Protein AF-A0A420SZE1-F1 (afdb_monomer)

Foldseek 3Di:
DDDDDDDDDDDDDDDDDDDDDDDDDDDDDDDDDDDDDDDDDDDDDDDDDDDDDDDDDDDDPPPPDDDPDPDDLQRLLQVLCVVVVQHRWDKDKDADPVDPQKIWIETDTPRCPPPDPCQLTDTRHRDRVVNRSSSSVSSSVVSVVVVVVVVVVVVVVVVVVD

Structure (mmCIF, N/CA/C/O backbone):
data_AF-A0A420SZE1-F1
#
_entry.id   AF-A0A420SZE1-F1
#
loop_
_atom_site.group_PDB
_atom_site.id
_atom_site.type_symbol
_atom_site.label_atom_id
_atom_site.label_alt_id
_atom_site.label_comp_id
_atom_site.label_asym_id
_atom_site.label_entity_id
_atom_site.label_seq_id
_atom_site.pdbx_PDB_ins_code
_atom_site.Cartn_x
_atom_site.Cartn_y
_atom_site.Cartn_z
_atom_site.occupancy
_atom_site.B_iso_or_equiv
_atom_site.auth_seq_id
_atom_site.auth_comp_id
_atom_site.auth_asym_id
_atom_site.auth_atom_id
_atom_site.pdbx_PDB_model_num
ATOM 1 N N . MET A 1 1 ? -46.086 -45.327 -2.670 1.00 38.56 1 MET A N 1
ATOM 2 C CA . MET A 1 1 ? -45.947 -45.117 -1.213 1.00 38.56 1 MET A CA 1
ATOM 3 C C . MET A 1 1 ? -45.522 -43.670 -0.987 1.00 38.56 1 MET A C 1
ATOM 5 O O . MET A 1 1 ? -44.487 -43.304 -1.516 1.00 38.56 1 MET A O 1
ATOM 9 N N . HIS A 1 2 ? -46.350 -42.906 -0.255 1.00 47.84 2 HIS A N 1
ATOM 10 C CA . HIS A 1 2 ? -46.148 -41.548 0.313 1.00 47.84 2 HIS A CA 1
ATOM 11 C C . HIS A 1 2 ? -46.058 -40.358 -0.681 1.00 47.84 2 HIS A C 1
ATOM 13 O O . HIS A 1 2 ? -45.149 -40.297 -1.493 1.00 47.84 2 HIS A O 1
ATOM 19 N N . ALA A 1 3 ? -47.108 -39.528 -0.842 1.00 47.25 3 ALA A N 1
ATOM 20 C CA . ALA A 1 3 ? -47.633 -38.418 0.002 1.00 47.25 3 ALA A CA 1
ATOM 21 C C . ALA A 1 3 ? -46.919 -37.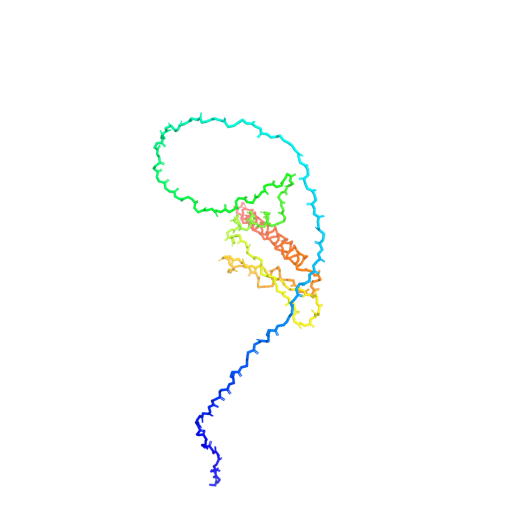073 -0.311 1.00 47.25 3 ALA A C 1
ATOM 23 O O . ALA A 1 3 ? -45.740 -36.946 -0.030 1.00 47.25 3 ALA A O 1
ATOM 24 N N . LEU A 1 4 ? -47.477 -36.152 -1.116 1.00 49.56 4 LEU A N 1
ATOM 25 C CA . LEU A 1 4 ? -48.477 -35.091 -0.841 1.00 49.56 4 LEU A CA 1
ATOM 26 C C . LEU A 1 4 ? -48.129 -34.094 0.292 1.00 49.56 4 LEU A C 1
ATOM 28 O O . LEU A 1 4 ? -47.994 -34.508 1.440 1.00 49.56 4 LEU A O 1
ATOM 32 N N . ARG A 1 5 ? -48.265 -32.792 -0.057 1.00 54.34 5 ARG A N 1
ATOM 33 C CA . ARG A 1 5 ? -48.325 -31.546 0.763 1.00 54.34 5 ARG A CA 1
ATOM 34 C C . ARG A 1 5 ? -46.932 -30.906 0.971 1.00 54.34 5 ARG A C 1
ATOM 36 O O . ARG A 1 5 ? -46.001 -31.606 1.319 1.00 54.34 5 ARG A O 1
ATOM 43 N N . TYR A 1 6 ? -46.689 -29.617 0.707 1.00 49.88 6 TYR A N 1
ATOM 44 C CA . TYR A 1 6 ? -47.414 -28.458 1.233 1.00 49.88 6 TYR A CA 1
ATOM 45 C C . TYR A 1 6 ? -47.292 -27.171 0.377 1.00 49.88 6 TYR A C 1
ATOM 47 O O . TYR A 1 6 ? -46.219 -26.803 -0.081 1.00 49.88 6 TYR A O 1
ATOM 55 N N . LEU A 1 7 ? -48.445 -26.497 0.288 1.00 57.78 7 LEU A N 1
ATOM 56 C CA . LEU A 1 7 ? -48.739 -25.055 0.324 1.00 57.78 7 LEU A CA 1
ATOM 57 C C . LEU A 1 7 ? -48.267 -24.065 -0.766 1.00 57.78 7 LEU A C 1
ATOM 59 O O . LEU A 1 7 ? -47.216 -23.441 -0.708 1.00 57.78 7 LEU A O 1
ATOM 63 N N . ARG A 1 8 ? -49.243 -23.785 -1.632 1.00 48.97 8 ARG A N 1
ATOM 64 C CA . ARG A 1 8 ? -49.651 -22.469 -2.143 1.00 48.97 8 ARG A CA 1
ATOM 65 C C . ARG A 1 8 ? -49.991 -21.483 -1.005 1.00 48.97 8 ARG A C 1
ATOM 67 O O . ARG A 1 8 ? -50.801 -21.834 -0.154 1.00 48.97 8 ARG A O 1
ATOM 74 N N . MET A 1 9 ? -49.460 -20.262 -1.075 1.00 43.81 9 MET A N 1
ATOM 75 C CA . MET A 1 9 ? -50.017 -18.986 -0.570 1.00 43.81 9 MET A CA 1
ATOM 76 C C . MET A 1 9 ? -49.514 -17.920 -1.569 1.00 43.81 9 MET A C 1
ATOM 78 O O . MET A 1 9 ? -48.308 -17.753 -1.704 1.00 43.81 9 MET A O 1
ATOM 82 N N . GLU A 1 10 ? -50.295 -17.502 -2.570 1.00 41.53 10 GLU A N 1
ATOM 83 C CA . GLU A 1 10 ? -51.093 -16.254 -2.572 1.00 41.53 10 GLU A CA 1
ATOM 84 C C . GLU A 1 10 ? -50.429 -15.049 -1.875 1.00 41.53 10 GLU A C 1
ATOM 86 O O . GLU A 1 10 ? -50.417 -14.963 -0.655 1.00 41.53 10 GLU A O 1
ATOM 91 N N . GLU A 1 11 ? -49.768 -14.213 -2.688 1.00 40.38 11 GLU A N 1
ATOM 92 C CA . GLU A 1 11 ? -50.017 -12.784 -3.007 1.00 40.38 11 GLU A CA 1
ATOM 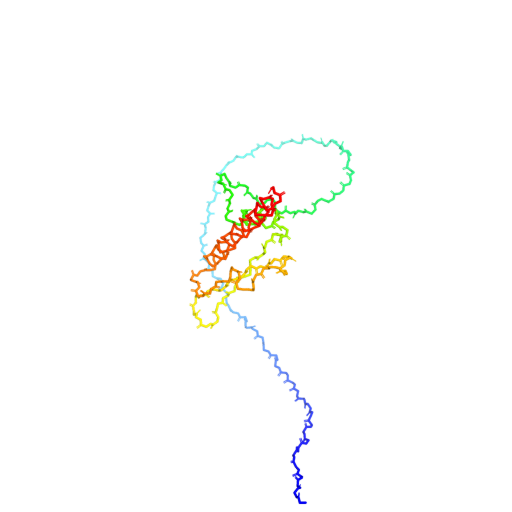93 C C . GLU A 1 11 ? -50.821 -11.855 -2.028 1.00 40.38 11 GLU A C 1
ATOM 95 O O . GLU A 1 11 ? -51.392 -12.309 -1.045 1.00 40.38 11 GLU A O 1
ATOM 100 N N . PRO A 1 12 ? -50.901 -10.526 -2.284 1.00 52.94 12 PRO A N 1
ATOM 101 C CA . PRO A 1 12 ? -50.155 -9.409 -1.670 1.00 52.94 12 PRO A CA 1
ATOM 102 C C . PRO A 1 12 ? -51.019 -8.524 -0.713 1.00 52.94 12 PRO A C 1
ATOM 104 O O . PRO A 1 12 ? -52.045 -8.983 -0.226 1.00 52.94 12 PRO A O 1
ATOM 107 N N . VAL A 1 13 ? -50.670 -7.218 -0.551 1.00 47.16 13 VAL A N 1
ATOM 108 C CA . VAL A 1 13 ? -51.530 -6.059 -0.106 1.00 47.16 13 VAL A CA 1
ATOM 109 C C . VAL A 1 13 ? -51.398 -5.689 1.413 1.00 47.16 13 VAL A C 1
ATOM 111 O O . VAL A 1 13 ? -51.137 -6.574 2.217 1.00 47.16 13 VAL A O 1
ATOM 114 N N . PRO A 1 14 ? -51.666 -4.446 1.914 1.00 51.34 14 PRO A N 1
ATOM 115 C CA . PRO A 1 14 ? -51.299 -3.071 1.494 1.00 51.34 14 PRO A CA 1
ATOM 116 C C . PRO A 1 14 ? -50.995 -2.074 2.673 1.00 51.34 14 PRO A C 1
ATOM 118 O O . PRO A 1 14 ? -51.025 -2.423 3.845 1.00 51.34 14 PRO A O 1
ATOM 121 N N . ARG A 1 15 ? -50.921 -0.771 2.327 1.00 41.06 15 ARG A N 1
ATOM 122 C CA . ARG A 1 15 ? -51.318 0.434 3.112 1.00 41.06 15 ARG A CA 1
ATOM 123 C C . ARG A 1 15 ? -50.428 0.890 4.282 1.00 41.06 15 ARG A C 1
ATOM 125 O O . ARG A 1 15 ? -50.596 0.490 5.421 1.00 41.06 15 ARG A O 1
ATOM 132 N N . GLY A 1 16 ? -49.700 1.973 4.000 1.00 44.62 16 GLY A N 1
ATOM 133 C CA . GLY A 1 16 ? -50.011 3.285 4.577 1.00 44.62 16 GLY A CA 1
ATOM 134 C C . GLY A 1 16 ? -49.576 3.545 6.019 1.00 44.62 16 GLY A C 1
ATOM 135 O O . GLY A 1 16 ? -50.219 3.116 6.967 1.00 44.62 16 GLY A O 1
ATOM 136 N N . SER A 1 17 ? -48.592 4.428 6.182 1.00 48.91 17 SER A N 1
ATOM 137 C CA . SER A 1 17 ? -48.515 5.306 7.352 1.00 48.91 17 SER A CA 1
ATOM 138 C C . SER A 1 17 ? -47.837 6.619 6.975 1.00 48.91 17 SER A C 1
ATOM 140 O O . SER A 1 17 ? -46.620 6.715 6.864 1.00 48.91 17 SER A O 1
ATOM 142 N N . LYS A 1 18 ? -48.667 7.652 6.788 1.00 51.69 18 LYS A N 1
ATOM 143 C CA . LYS A 1 18 ? -48.272 9.039 7.032 1.00 51.69 18 LYS A CA 1
ATOM 144 C C . LYS A 1 18 ? -47.839 9.131 8.496 1.00 51.69 18 LYS A C 1
ATOM 146 O O . LYS A 1 18 ? -48.663 8.890 9.375 1.00 51.69 18 LYS A O 1
ATOM 151 N N . ARG A 1 19 ? -46.608 9.555 8.772 1.00 40.91 19 ARG A N 1
ATOM 152 C CA . ARG A 1 19 ? -46.291 10.186 10.055 1.00 40.91 19 ARG A CA 1
ATOM 153 C C . ARG A 1 19 ? -45.286 11.306 9.828 1.00 40.91 19 ARG A C 1
ATOM 155 O O . ARG A 1 19 ? -44.177 11.076 9.365 1.00 40.91 19 ARG A O 1
ATOM 162 N N . ALA A 1 20 ? -45.759 12.520 10.081 1.00 47.75 20 ALA A N 1
ATOM 163 C CA . ALA A 1 20 ? -44.989 13.750 10.045 1.00 47.75 20 ALA A CA 1
ATOM 164 C C . ALA A 1 20 ? -43.883 13.737 11.113 1.00 47.75 20 ALA A C 1
ATOM 166 O O . ALA A 1 20 ? -44.110 13.178 12.191 1.00 47.75 20 ALA A O 1
ATOM 167 N N . PRO A 1 21 ? -42.742 14.403 10.883 1.00 48.91 21 PRO A N 1
ATOM 168 C CA . PRO A 1 21 ? -41.928 14.894 11.977 1.00 48.91 21 PRO A CA 1
ATOM 169 C C . PRO A 1 21 ? -42.528 16.203 12.547 1.00 48.91 21 PRO A C 1
ATOM 171 O O . PRO A 1 21 ? -43.086 17.010 11.798 1.00 48.91 21 PRO A O 1
ATOM 174 N N . PRO A 1 22 ? -42.471 16.387 13.875 1.00 46.00 22 PRO A N 1
ATOM 175 C CA . PRO A 1 22 ? -43.145 17.454 14.611 1.00 46.00 22 PRO A CA 1
ATOM 176 C C . PRO A 1 22 ? -42.481 18.830 14.442 1.00 46.00 22 PRO A C 1
ATOM 178 O O . PRO A 1 22 ? -41.260 18.949 14.398 1.00 46.00 22 PRO A O 1
ATOM 181 N N . SER A 1 23 ? -43.310 19.878 14.411 1.00 43.66 23 SER A N 1
ATOM 182 C CA . SER A 1 23 ? -42.921 21.251 14.768 1.00 43.66 23 SER A CA 1
ATOM 183 C C . SER A 1 23 ? -42.671 21.376 16.277 1.00 43.66 23 SER A C 1
ATOM 185 O O . SER A 1 23 ? -43.157 20.529 17.031 1.00 43.66 23 SER A O 1
ATOM 187 N N . THR A 1 24 ? -42.052 22.502 16.681 1.00 38.28 24 THR A N 1
ATOM 188 C CA . THR A 1 24 ? -41.732 23.000 18.053 1.00 38.28 24 THR A CA 1
ATOM 189 C C . THR A 1 24 ? -40.235 22.793 18.358 1.00 38.28 24 THR A C 1
ATOM 191 O O . THR A 1 24 ? -39.756 21.680 18.206 1.00 38.28 24 THR A O 1
ATOM 194 N N . GLN A 1 25 ? -39.380 23.762 18.711 1.00 39.91 25 GLN A N 1
ATOM 195 C CA . GLN A 1 25 ? -39.491 25.081 19.361 1.00 39.91 25 GLN A CA 1
ATOM 196 C C . GLN A 1 25 ? -38.187 25.863 19.040 1.00 39.91 25 GLN A C 1
ATOM 198 O O . GLN A 1 25 ? -37.128 25.256 18.930 1.00 39.91 25 GLN A O 1
ATOM 203 N N . GLU A 1 26 ? -38.257 27.136 18.648 1.00 33.38 26 GLU A N 1
ATOM 204 C CA . GLU A 1 26 ? -37.890 28.310 19.469 1.00 33.38 26 GLU A CA 1
ATOM 205 C C . GLU A 1 26 ? -36.391 28.446 19.838 1.00 33.38 26 GLU A C 1
ATOM 207 O O . GLU A 1 26 ? -35.830 27.709 20.639 1.00 33.38 26 GLU A O 1
ATOM 212 N N . SER A 1 27 ? -35.784 29.468 19.229 1.00 40.94 27 SER A N 1
ATOM 213 C CA . SER A 1 27 ? -34.537 30.157 19.601 1.00 40.94 27 SER A CA 1
ATOM 214 C C . SER A 1 27 ? -34.764 30.951 20.903 1.00 40.94 27 SER A C 1
ATOM 216 O O . SER A 1 27 ? -35.870 31.477 21.033 1.00 40.94 27 SER A O 1
ATOM 218 N N . PRO A 1 28 ? -33.786 31.182 21.811 1.00 47.78 28 PRO A N 1
ATOM 219 C CA . PRO A 1 28 ? -32.840 32.274 21.539 1.00 47.78 28 PRO A CA 1
ATOM 220 C C . PRO A 1 28 ? -31.461 32.225 22.241 1.00 47.78 28 PRO A C 1
ATOM 222 O O . PRO A 1 28 ? -31.243 31.567 23.251 1.00 47.78 28 PRO A O 1
ATOM 225 N N . ALA A 1 29 ? -30.607 33.124 21.736 1.00 40.84 29 ALA A N 1
ATOM 226 C CA . ALA A 1 29 ? -29.533 33.851 22.418 1.00 40.84 29 ALA A CA 1
ATOM 227 C C . ALA A 1 29 ? -28.178 33.157 22.600 1.00 40.84 29 ALA A C 1
ATOM 229 O O . ALA A 1 29 ? -27.992 32.446 23.568 1.00 40.84 29 ALA A O 1
ATOM 230 N N . HIS A 1 30 ? -27.179 33.572 21.806 1.00 41.03 30 HIS A N 1
ATOM 231 C CA . HIS A 1 30 ? -25.873 33.966 22.348 1.00 41.03 30 HIS A CA 1
ATOM 232 C C . HIS A 1 30 ? -25.215 35.079 21.507 1.00 41.03 30 HIS A C 1
ATOM 234 O O . HIS A 1 30 ? -25.010 34.953 20.307 1.00 41.03 30 HIS A O 1
ATOM 240 N N . ALA A 1 31 ? -24.872 36.154 22.221 1.00 47.47 31 ALA A N 1
ATOM 241 C CA . ALA A 1 31 ? -23.691 37.001 22.053 1.00 47.47 31 ALA A CA 1
ATOM 242 C C . ALA A 1 31 ? -23.498 37.817 20.754 1.00 47.47 31 ALA A C 1
ATOM 244 O O . ALA A 1 31 ? -22.815 37.435 19.812 1.00 47.47 31 ALA A O 1
ATOM 245 N N . ARG A 1 32 ? -24.000 39.055 20.835 1.00 46.34 32 ARG A N 1
ATOM 246 C CA . ARG A 1 32 ? -23.330 40.327 20.500 1.00 46.34 32 ARG A CA 1
ATOM 247 C C . ARG A 1 32 ? -21.824 40.198 20.196 1.00 46.34 32 ARG A C 1
ATOM 249 O O . ARG A 1 32 ? -21.030 40.039 21.119 1.00 46.34 32 ARG A O 1
ATOM 256 N N . ILE A 1 33 ? -21.435 40.418 18.943 1.00 52.53 33 ILE A N 1
ATOM 257 C CA . ILE A 1 33 ? -20.061 40.790 18.584 1.00 52.53 33 ILE A CA 1
ATOM 258 C C . ILE A 1 33 ? -20.137 42.208 18.021 1.00 52.53 33 ILE A C 1
ATOM 260 O O . ILE A 1 33 ? -20.754 42.454 16.988 1.00 52.53 33 ILE A O 1
ATOM 264 N N . LYS A 1 34 ? -19.586 43.155 18.785 1.00 48.12 34 LYS A N 1
ATOM 265 C CA . LYS A 1 34 ? -19.248 44.497 18.313 1.00 48.12 34 LYS A CA 1
ATOM 266 C C . LYS A 1 34 ? -18.022 44.344 17.416 1.00 48.12 34 LYS A C 1
ATOM 268 O O . LYS A 1 34 ? -17.013 43.816 17.875 1.00 48.12 34 LYS A O 1
ATOM 273 N N . THR A 1 35 ? -18.105 44.819 16.184 1.00 50.25 35 THR A N 1
ATOM 274 C CA . THR A 1 35 ? -16.929 45.060 15.347 1.00 50.25 35 THR A CA 1
ATOM 275 C C . THR A 1 35 ? -16.949 46.542 15.018 1.00 50.25 35 THR A C 1
ATOM 277 O O . THR A 1 35 ? -17.705 46.998 14.165 1.00 50.25 35 THR A O 1
ATOM 280 N N . GLU A 1 36 ? -16.210 47.288 15.829 1.00 44.91 36 GLU A N 1
ATOM 281 C CA . GLU A 1 36 ? -15.796 48.658 15.560 1.00 44.91 36 GLU A CA 1
ATOM 282 C C . GLU A 1 36 ? -14.610 48.580 14.575 1.00 44.91 36 GLU A C 1
ATOM 284 O O . GLU A 1 36 ? -13.673 47.830 14.840 1.00 44.91 36 GLU A O 1
ATOM 289 N N . GLU A 1 37 ? -14.771 49.264 13.428 1.00 51.53 37 GLU A N 1
ATOM 290 C CA . GLU A 1 37 ? -13.816 50.144 12.711 1.00 51.53 37 GLU A CA 1
ATOM 291 C C . GLU A 1 37 ? -12.422 49.573 12.318 1.00 51.53 37 GLU A C 1
ATOM 293 O O . GLU A 1 37 ? -11.826 48.770 13.013 1.00 51.53 37 GLU A O 1
ATOM 298 N N . ASP A 1 38 ? -11.788 49.874 11.186 1.00 46.00 38 ASP A N 1
ATOM 299 C CA . ASP A 1 38 ? -11.714 51.121 10.439 1.00 46.00 38 ASP A CA 1
ATOM 300 C C . ASP A 1 38 ? -10.835 50.912 9.174 1.00 46.00 38 ASP A C 1
ATOM 302 O O . ASP A 1 38 ? -9.885 50.130 9.191 1.00 46.00 38 ASP A O 1
ATOM 306 N N . ASN A 1 39 ? -11.138 51.674 8.119 1.00 52.88 39 ASN A N 1
ATOM 307 C CA . ASN A 1 39 ? -10.299 52.052 6.971 1.00 52.88 39 ASN A CA 1
ATOM 308 C C . ASN A 1 39 ? -9.760 51.017 5.952 1.00 52.88 39 ASN A C 1
ATOM 310 O O . ASN A 1 39 ? -8.684 50.437 6.092 1.00 52.88 39 ASN A O 1
ATOM 314 N N . SER A 1 40 ? -10.392 51.001 4.770 1.00 54.25 40 SER A N 1
ATOM 315 C CA . SER A 1 40 ? -9.663 51.115 3.492 1.00 54.25 40 SER A CA 1
ATOM 316 C C . SER A 1 40 ? -10.558 51.730 2.414 1.00 54.25 40 SER A C 1
ATOM 318 O O . SER A 1 40 ? -11.386 51.061 1.796 1.00 54.25 40 SER A O 1
ATOM 320 N N . ASP A 1 41 ? -10.379 53.038 2.244 1.00 52.03 41 ASP A N 1
ATOM 321 C CA . ASP A 1 41 ? -10.806 53.834 1.096 1.00 52.03 41 ASP A CA 1
ATOM 322 C C . ASP A 1 41 ? -9.864 53.598 -0.098 1.00 52.03 41 ASP A C 1
ATOM 324 O O . ASP A 1 41 ? -8.685 53.285 0.082 1.00 52.03 41 ASP A O 1
ATOM 328 N N . GLY A 1 42 ? -10.381 53.781 -1.313 1.00 46.84 42 GLY A N 1
ATOM 329 C CA . GLY A 1 42 ? -9.560 53.844 -2.523 1.00 46.84 42 GLY A CA 1
ATOM 330 C C . GLY A 1 42 ? -9.970 52.889 -3.638 1.00 46.84 42 GLY A C 1
ATOM 331 O O . GLY A 1 42 ? -9.167 52.087 -4.109 1.00 46.84 42 GLY A O 1
ATOM 332 N N . GLY A 1 43 ? -11.210 52.994 -4.114 1.00 50.06 43 GLY A N 1
ATOM 333 C CA . GLY A 1 43 ? -11.534 52.538 -5.463 1.00 50.06 43 GLY A CA 1
ATOM 334 C C . GLY A 1 43 ? -11.012 53.528 -6.506 1.00 50.06 43 GLY A C 1
ATOM 335 O O . GLY A 1 43 ? -11.159 54.725 -6.305 1.00 50.06 43 GLY A O 1
ATOM 336 N N . VAL A 1 44 ? -10.469 53.043 -7.628 1.00 40.25 44 VAL A N 1
ATOM 337 C CA . VAL A 1 44 ? -10.787 53.537 -8.984 1.00 40.25 44 VAL A CA 1
ATOM 338 C C . VAL A 1 44 ? -10.239 52.603 -10.076 1.00 40.25 44 VAL A C 1
ATOM 340 O O . VAL A 1 44 ? -9.115 52.120 -10.041 1.00 40.25 44 VAL A O 1
ATOM 343 N N . PHE A 1 45 ? -11.129 52.389 -11.039 1.00 48.97 45 PHE A N 1
ATOM 344 C CA . PHE A 1 45 ? -11.100 51.740 -12.349 1.00 48.97 45 PHE A CA 1
ATOM 345 C C . PHE A 1 45 ? -9.806 51.824 -13.184 1.00 48.97 45 PHE A C 1
ATOM 347 O O . PHE A 1 45 ? -9.124 52.841 -13.164 1.00 48.97 45 PHE A O 1
ATOM 354 N N . MET A 1 46 ? -9.590 50.832 -14.069 1.00 46.66 46 MET A N 1
ATOM 355 C CA . MET A 1 46 ? -9.722 50.995 -15.538 1.00 46.66 46 MET A CA 1
ATOM 356 C C . MET A 1 46 ? -9.471 49.684 -16.324 1.00 46.66 46 MET A C 1
ATOM 358 O O . MET A 1 46 ? -8.477 48.997 -16.132 1.00 46.66 46 MET A O 1
ATOM 362 N N . ALA A 1 47 ? -10.433 49.405 -17.209 1.00 46.66 47 ALA A N 1
ATOM 363 C CA . ALA A 1 47 ? -10.448 48.684 -18.491 1.00 46.66 47 ALA A CA 1
ATOM 364 C C . ALA A 1 47 ? -9.376 47.632 -18.891 1.00 46.66 47 ALA A C 1
ATOM 366 O O . ALA A 1 47 ? -8.176 47.876 -18.950 1.00 46.66 47 ALA A O 1
ATOM 367 N N . THR A 1 48 ? -9.913 46.503 -19.371 1.00 49.31 48 THR A N 1
ATOM 368 C CA . THR A 1 48 ? -9.336 45.464 -20.253 1.00 49.31 48 THR A CA 1
ATOM 369 C C . THR A 1 48 ? -8.626 46.008 -21.508 1.00 49.31 48 THR A C 1
ATOM 371 O O . THR A 1 48 ? -9.026 47.056 -22.017 1.00 49.31 48 THR A O 1
ATOM 374 N N . PRO A 1 49 ? -7.715 45.226 -22.130 1.00 50.38 49 PRO A N 1
ATOM 375 C CA . PRO A 1 49 ? -8.152 44.516 -23.342 1.00 50.38 49 PRO A CA 1
ATOM 376 C C . PRO A 1 49 ? -7.618 43.078 -23.507 1.00 50.38 49 PRO A C 1
ATOM 378 O O . PRO A 1 49 ? -6.625 42.662 -22.915 1.00 50.38 49 PRO A O 1
ATOM 381 N N . LEU A 1 50 ? -8.344 42.343 -24.355 1.00 54.25 50 LEU A N 1
ATOM 382 C CA . LEU A 1 50 ? -8.191 40.945 -24.753 1.00 54.25 50 LEU A CA 1
ATOM 383 C C . LEU A 1 50 ? -6.767 40.540 -25.165 1.00 54.25 50 LEU A C 1
ATOM 385 O O . LEU A 1 50 ? -6.088 41.261 -25.897 1.00 54.25 50 LEU A O 1
ATOM 389 N N . ARG A 1 51 ? -6.417 39.280 -24.875 1.00 44.28 51 ARG A N 1
ATOM 390 C CA . ARG A 1 51 ? -5.465 38.525 -25.692 1.00 44.28 51 ARG A CA 1
ATOM 391 C C . ARG A 1 51 ? -5.965 37.097 -25.918 1.00 44.28 51 ARG A C 1
ATOM 393 O O . ARG A 1 51 ? -6.278 36.380 -24.975 1.00 44.28 51 ARG A O 1
ATOM 400 N N . SER A 1 52 ? -6.081 36.761 -27.198 1.00 48.28 52 SER A N 1
ATOM 401 C CA . SER A 1 52 ? -6.545 35.498 -27.770 1.00 48.28 52 SER A CA 1
ATOM 402 C C . SER A 1 52 ? -5.657 34.298 -27.424 1.00 48.28 52 SER A C 1
ATOM 404 O O . SER A 1 52 ? -4.444 34.442 -27.280 1.00 48.28 52 SER A O 1
ATOM 406 N N . GLY A 1 53 ? -6.276 33.118 -27.399 1.00 40.66 53 GLY A N 1
ATOM 407 C CA . GLY A 1 53 ? -5.655 31.797 -27.261 1.00 40.66 53 GLY A CA 1
ATOM 408 C C . GLY A 1 53 ? -6.700 30.860 -26.662 1.00 40.66 53 GLY A C 1
ATOM 409 O O . GLY A 1 53 ? -6.924 30.876 -25.463 1.00 40.66 53 GLY A O 1
ATOM 410 N N . ASP A 1 54 ? -7.627 30.348 -27.461 1.00 45.81 54 ASP A N 1
ATOM 411 C CA . ASP A 1 54 ? -7.476 29.095 -28.203 1.00 45.81 54 ASP A CA 1
ATOM 412 C C . ASP A 1 54 ? -7.168 27.892 -27.293 1.00 45.81 54 ASP A C 1
ATOM 414 O O . ASP A 1 54 ? -6.091 27.780 -26.720 1.00 45.81 54 ASP A O 1
ATOM 418 N N . HIS A 1 55 ? -8.162 27.006 -27.230 1.00 48.34 55 HIS A N 1
ATOM 419 C CA . HIS A 1 55 ? -8.122 25.610 -26.809 1.00 48.34 55 HIS A CA 1
ATOM 420 C C . HIS A 1 55 ? -7.853 25.229 -25.340 1.00 48.34 55 HIS A C 1
ATOM 422 O O . HIS A 1 55 ? -6.842 25.535 -24.719 1.00 48.34 55 HIS A O 1
ATOM 428 N N . SER A 1 56 ? -8.769 24.359 -24.900 1.00 43.75 56 SER A N 1
ATOM 429 C CA . SER A 1 56 ? -8.601 23.311 -23.894 1.00 43.75 56 SER A CA 1
ATOM 430 C C . SER A 1 56 ? -8.739 23.731 -22.438 1.00 43.75 56 SER A C 1
ATOM 432 O O . SER A 1 56 ? -7.817 24.219 -21.801 1.00 43.75 56 SER A O 1
ATOM 434 N N . VAL A 1 57 ? -9.906 23.392 -21.887 1.00 56.72 57 VAL A N 1
ATOM 435 C CA . VAL A 1 57 ? -10.047 22.919 -20.506 1.00 56.72 57 VAL A CA 1
ATOM 436 C C . VAL A 1 57 ? -8.877 21.997 -20.143 1.00 56.72 57 VAL A C 1
ATOM 438 O O . VAL A 1 57 ? -8.754 20.927 -20.741 1.00 56.72 57 VAL A O 1
ATOM 441 N N . PRO A 1 58 ? -8.092 22.304 -19.103 1.00 51.00 58 PRO A N 1
ATOM 442 C CA . PRO A 1 58 ? -7.591 21.279 -18.227 1.00 51.00 58 PRO A CA 1
ATOM 443 C C . PRO A 1 58 ? -8.568 21.207 -17.057 1.00 51.00 58 PRO A C 1
ATOM 445 O O . PRO A 1 58 ? -8.671 22.116 -16.232 1.00 51.00 58 PRO A O 1
ATOM 448 N N . THR A 1 59 ? -9.315 20.107 -17.026 1.00 45.84 59 THR A N 1
ATOM 449 C CA . THR A 1 59 ? -9.867 19.510 -15.813 1.00 45.84 59 THR A CA 1
ATOM 450 C C . THR A 1 59 ? -8.974 19.838 -14.622 1.00 45.84 59 THR A C 1
ATOM 452 O O . THR A 1 59 ? -7.788 19.508 -14.622 1.00 45.84 59 THR A O 1
ATOM 455 N N . SER A 1 60 ? -9.541 20.519 -13.630 1.00 45.69 60 SER A N 1
ATOM 456 C CA . SER A 1 60 ? -8.880 20.813 -12.367 1.00 45.69 60 SER A CA 1
ATOM 457 C C . SER A 1 60 ? -8.553 19.504 -11.647 1.00 45.69 60 SER A C 1
ATOM 459 O O . SER A 1 60 ? -9.343 19.005 -10.852 1.00 45.69 60 SER A O 1
ATOM 461 N N . THR A 1 61 ? -7.384 18.931 -11.916 1.00 56.34 61 THR A N 1
ATOM 462 C CA . THR A 1 61 ? -6.724 18.053 -10.954 1.00 56.34 61 THR A CA 1
ATOM 463 C C . THR A 1 61 ? -6.287 18.966 -9.811 1.00 56.34 61 THR A C 1
ATOM 465 O O . THR A 1 61 ? -5.553 19.922 -10.079 1.00 56.34 61 THR A O 1
ATOM 468 N N . PRO A 1 62 ? -6.733 18.767 -8.558 1.00 53.00 62 PRO A N 1
ATOM 469 C CA . PRO A 1 62 ? -6.184 19.538 -7.459 1.00 53.00 62 PRO A CA 1
ATOM 470 C C . PRO A 1 62 ? -4.706 19.159 -7.348 1.00 53.00 62 PRO A C 1
ATOM 472 O O . PRO A 1 62 ? -4.362 18.046 -6.952 1.00 53.00 62 PRO A O 1
ATOM 475 N N . LEU A 1 63 ? -3.842 20.080 -7.777 1.00 52.91 63 LEU A N 1
ATOM 476 C CA . LEU A 1 63 ? -2.408 20.028 -7.555 1.00 52.91 63 LEU A CA 1
ATOM 477 C C . LEU A 1 63 ? -2.221 20.079 -6.040 1.00 52.91 63 LEU A C 1
ATOM 479 O O . LEU A 1 63 ? -2.361 21.136 -5.425 1.00 52.91 63 LEU A O 1
ATOM 483 N N . ALA A 1 64 ? -2.022 18.905 -5.443 1.00 56.47 64 ALA A N 1
ATOM 484 C CA . ALA A 1 64 ? -1.764 18.765 -4.025 1.00 56.47 64 ALA A CA 1
ATOM 485 C C . ALA A 1 64 ? -0.573 19.656 -3.663 1.00 56.47 64 ALA A C 1
ATOM 487 O O . ALA A 1 64 ? 0.504 19.560 -4.252 1.00 56.47 64 ALA A O 1
ATOM 488 N N . SER A 1 65 ? -0.821 20.565 -2.727 1.00 51.38 65 SER A N 1
ATOM 489 C CA . SER A 1 65 ? 0.142 21.482 -2.142 1.00 51.38 65 SER A CA 1
ATOM 490 C C . SER A 1 65 ? 1.422 20.739 -1.772 1.00 51.38 65 SER A C 1
ATOM 492 O O . SER A 1 65 ? 1.379 19.829 -0.949 1.00 51.38 65 SER A O 1
ATOM 494 N N . ALA A 1 66 ? 2.550 21.124 -2.368 1.00 55.69 66 ALA A N 1
ATOM 495 C CA . ALA A 1 66 ? 3.855 20.569 -2.040 1.00 55.69 66 ALA A CA 1
ATOM 496 C C . ALA A 1 66 ? 4.237 20.921 -0.588 1.00 55.69 66 ALA A C 1
ATOM 498 O O . ALA A 1 66 ? 4.351 22.110 -0.272 1.00 55.69 66 ALA A O 1
ATOM 499 N N . PRO A 1 67 ? 4.484 19.941 0.299 1.00 50.25 67 PRO A N 1
ATOM 500 C CA . PRO A 1 67 ? 5.254 20.170 1.506 1.00 50.25 67 PRO A CA 1
ATOM 501 C C . PRO A 1 67 ? 6.746 19.959 1.208 1.00 50.25 67 PRO A C 1
ATOM 503 O O . PRO A 1 67 ? 7.138 19.009 0.537 1.00 50.25 67 PRO A O 1
ATOM 506 N N . THR A 1 68 ? 7.594 20.840 1.738 1.00 56.78 68 THR A N 1
ATOM 507 C CA . THR A 1 68 ? 9.069 20.803 1.678 1.00 56.78 68 THR A CA 1
ATOM 508 C C . THR A 1 68 ? 9.659 19.667 2.534 1.00 56.78 68 THR A C 1
ATOM 510 O O . THR A 1 68 ? 10.516 19.880 3.391 1.00 56.78 68 THR A O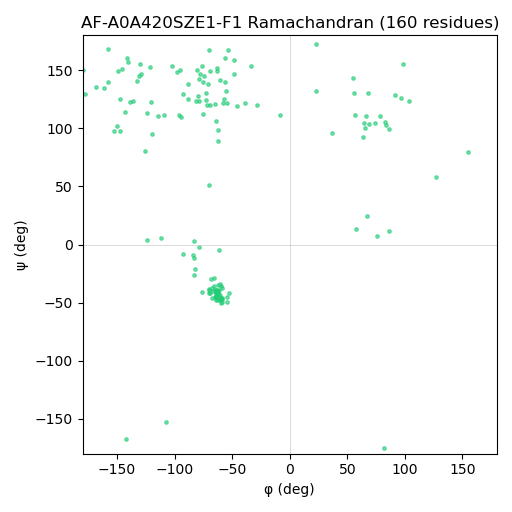 1
ATOM 513 N N . GLN A 1 69 ? 9.172 18.445 2.346 1.00 56.62 69 GLN A N 1
ATOM 514 C CA . GLN A 1 69 ? 9.627 17.223 3.000 1.00 56.62 69 GLN A CA 1
ATOM 515 C C . GLN A 1 69 ? 9.800 16.170 1.900 1.00 56.62 69 GLN A C 1
ATOM 517 O O . GLN A 1 69 ? 9.042 16.163 0.937 1.00 56.62 69 GLN A O 1
ATOM 522 N N . GLY A 1 70 ? 10.851 15.346 1.980 1.00 60.88 70 GLY A N 1
ATOM 523 C CA . GLY A 1 70 ? 11.140 14.334 0.956 1.00 60.88 70 GLY A CA 1
ATOM 524 C C . GLY A 1 70 ? 9.945 13.408 0.672 1.00 60.88 70 GLY A C 1
ATOM 525 O O . GLY A 1 70 ? 8.995 13.383 1.454 1.00 60.88 70 GLY A O 1
ATOM 526 N N . PRO A 1 71 ? 9.996 12.619 -0.416 1.00 76.75 71 PRO A N 1
ATOM 527 C CA . PRO A 1 71 ? 8.840 11.868 -0.883 1.00 76.75 71 PRO A CA 1
ATOM 528 C C . PRO A 1 71 ? 8.303 10.948 0.215 1.00 76.75 71 PRO A C 1
ATOM 530 O O . PRO A 1 71 ? 9.043 10.130 0.784 1.00 76.75 71 PRO A O 1
ATOM 533 N N . THR A 1 72 ? 7.014 11.111 0.496 1.00 89.06 72 THR A N 1
ATOM 534 C CA . THR A 1 72 ? 6.209 10.293 1.398 1.00 89.06 72 THR A CA 1
ATOM 535 C C . THR A 1 72 ? 6.258 8.824 0.977 1.00 89.06 72 THR A C 1
ATOM 537 O O . THR A 1 72 ? 6.566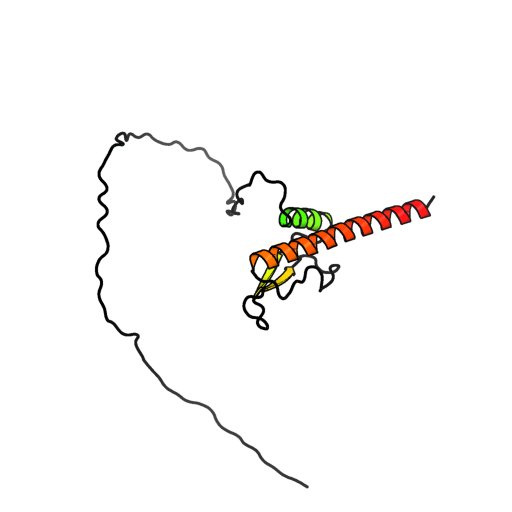 8.491 -0.170 1.00 89.06 72 THR A O 1
ATOM 540 N N . VAL A 1 73 ? 5.919 7.914 1.896 1.00 91.00 73 VAL A N 1
ATOM 541 C CA . VAL A 1 73 ? 5.865 6.468 1.601 1.00 91.00 73 VAL A CA 1
ATOM 542 C C . VAL A 1 73 ? 4.991 6.193 0.373 1.00 91.00 73 VAL A C 1
ATOM 544 O O . VAL A 1 73 ? 5.388 5.442 -0.512 1.00 91.00 73 VAL A O 1
ATOM 547 N N . ARG A 1 74 ? 3.848 6.878 0.260 1.00 90.38 74 ARG A N 1
ATOM 548 C CA . ARG A 1 74 ? 2.924 6.747 -0.874 1.00 90.38 74 ARG A CA 1
ATOM 549 C C . ARG A 1 74 ? 3.543 7.195 -2.198 1.00 90.38 74 ARG A C 1
ATOM 551 O O . ARG A 1 74 ? 3.357 6.525 -3.207 1.00 90.38 74 ARG A O 1
ATOM 558 N N . GLU A 1 75 ? 4.300 8.288 -2.203 1.00 92.19 75 GLU A N 1
ATOM 559 C CA . GLU A 1 75 ? 4.990 8.768 -3.410 1.00 92.19 75 GLU A CA 1
ATOM 560 C C . GLU A 1 75 ? 6.106 7.814 -3.843 1.00 92.19 75 GLU A C 1
ATOM 562 O O . GLU A 1 75 ? 6.281 7.568 -5.036 1.00 92.19 75 GLU A O 1
ATOM 567 N N . ARG A 1 76 ? 6.826 7.214 -2.887 1.00 93.50 76 ARG A N 1
ATOM 568 C CA . ARG A 1 76 ? 7.828 6.176 -3.182 1.00 93.50 76 ARG A CA 1
ATOM 569 C C . ARG A 1 76 ? 7.184 4.935 -3.786 1.00 93.50 76 ARG A C 1
ATOM 571 O O . ARG A 1 76 ? 7.666 4.436 -4.799 1.00 93.50 76 ARG A O 1
ATOM 578 N N . VAL A 1 77 ? 6.076 4.483 -3.199 1.00 94.06 77 VAL A N 1
ATOM 579 C CA . VAL A 1 77 ? 5.278 3.368 -3.719 1.00 94.06 77 VAL A CA 1
ATOM 580 C C . VAL A 1 77 ? 4.784 3.664 -5.133 1.00 94.06 77 VAL A C 1
ATOM 582 O O . VAL A 1 77 ? 4.929 2.813 -6.003 1.00 94.06 77 VAL A O 1
ATOM 585 N N . ALA A 1 78 ? 4.251 4.862 -5.384 1.00 93.00 78 ALA A N 1
ATOM 586 C CA . ALA A 1 78 ? 3.792 5.263 -6.710 1.00 93.00 78 ALA A CA 1
ATOM 587 C C . ALA A 1 78 ? 4.936 5.221 -7.736 1.00 93.00 78 ALA A C 1
ATOM 589 O O . ALA A 1 78 ? 4.813 4.565 -8.768 1.00 93.00 78 ALA A O 1
ATOM 590 N N . GLY A 1 79 ? 6.078 5.841 -7.420 1.00 92.88 79 GLY A N 1
ATOM 591 C CA . GLY A 1 79 ? 7.229 5.871 -8.323 1.00 92.88 79 GLY A CA 1
ATOM 592 C C . GLY A 1 79 ? 7.818 4.485 -8.607 1.00 92.88 79 GLY A C 1
ATOM 593 O O . GLY A 1 79 ? 8.204 4.197 -9.741 1.00 92.88 79 GLY A O 1
ATOM 594 N N . LEU A 1 80 ? 7.876 3.609 -7.600 1.00 91.81 80 LEU A N 1
ATOM 595 C CA . LEU A 1 80 ? 8.396 2.250 -7.760 1.00 91.81 80 LEU A CA 1
ATOM 596 C C . LEU A 1 80 ? 7.392 1.334 -8.477 1.00 91.81 80 LEU A C 1
ATOM 598 O O . LEU A 1 80 ? 7.774 0.577 -9.369 1.00 91.81 80 LEU A O 1
ATOM 602 N N . GLY A 1 81 ? 6.104 1.454 -8.151 1.00 91.19 81 GLY A N 1
ATOM 603 C CA . GLY A 1 81 ? 5.014 0.732 -8.806 1.00 91.19 81 GLY A CA 1
ATOM 604 C C . GLY A 1 81 ? 4.915 1.053 -10.297 1.00 91.19 81 GLY A C 1
ATOM 605 O O . GLY A 1 81 ? 4.807 0.138 -11.116 1.00 91.19 81 GLY A O 1
ATOM 606 N N . GLU A 1 82 ? 5.039 2.327 -10.683 1.00 91.75 82 GLU A N 1
ATOM 607 C CA . GLU A 1 82 ? 5.103 2.726 -12.095 1.00 91.75 82 GLU A CA 1
ATOM 608 C C . GLU A 1 82 ? 6.346 2.175 -12.795 1.00 91.75 82 GLU A C 1
ATOM 610 O O . GLU A 1 82 ? 6.229 1.567 -13.860 1.00 91.75 82 GLU A O 1
ATOM 615 N N . ARG A 1 83 ? 7.530 2.314 -12.184 1.00 90.12 83 ARG A N 1
ATOM 616 C CA . ARG A 1 83 ? 8.792 1.820 -12.761 1.00 90.12 83 ARG A CA 1
ATOM 617 C C . ARG A 1 83 ? 8.767 0.312 -13.010 1.00 90.12 83 ARG A C 1
ATOM 619 O O . ARG A 1 83 ? 9.317 -0.160 -14.005 1.00 90.12 83 ARG A O 1
ATOM 626 N N . MET A 1 84 ? 8.133 -0.443 -12.117 1.00 88.94 84 MET A N 1
ATOM 627 C CA . MET A 1 84 ? 8.011 -1.895 -12.237 1.00 88.94 84 MET A CA 1
ATOM 628 C C . MET A 1 84 ? 6.843 -2.357 -13.119 1.00 88.94 84 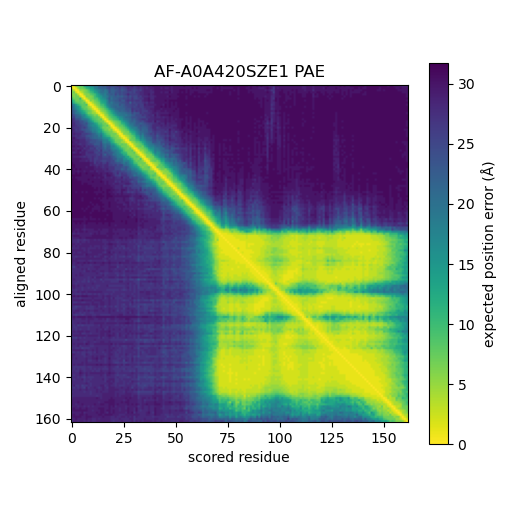MET A C 1
ATOM 630 O O . MET A 1 84 ? 6.786 -3.538 -13.461 1.00 88.94 84 MET A O 1
ATOM 634 N N . GLY A 1 85 ? 5.958 -1.448 -13.541 1.00 89.00 85 GLY A N 1
ATOM 635 C CA . GLY A 1 85 ? 4.818 -1.752 -14.411 1.00 89.00 85 GLY A CA 1
ATOM 636 C C . GLY A 1 85 ? 3.555 -2.223 -13.681 1.00 89.00 85 GLY A C 1
ATOM 637 O O . GLY A 1 85 ? 2.617 -2.675 -14.332 1.00 89.00 85 GLY A O 1
ATOM 638 N N . PHE A 1 86 ? 3.505 -2.099 -12.353 1.00 89.50 86 PHE A N 1
ATOM 639 C CA . PHE A 1 86 ? 2.312 -2.379 -11.540 1.00 89.50 86 PHE A CA 1
ATOM 640 C C . PHE A 1 86 ? 1.327 -1.197 -11.508 1.00 89.50 86 PHE A C 1
ATOM 642 O O . PHE A 1 86 ? 0.129 -1.370 -11.270 1.00 89.50 86 PHE A O 1
ATOM 649 N N . GLY A 1 87 ? 1.831 0.006 -11.801 1.00 90.69 87 GLY A N 1
ATOM 650 C CA . GLY A 1 87 ? 1.088 1.262 -11.736 1.00 90.69 87 GLY A CA 1
ATOM 651 C C . GLY A 1 87 ? 1.021 1.838 -10.320 1.00 90.69 87 GLY A C 1
ATOM 652 O O . GLY A 1 87 ? 1.634 1.321 -9.386 1.00 90.69 87 GLY A O 1
ATOM 653 N N . ILE A 1 88 ? 0.274 2.932 -10.173 1.00 92.19 88 ILE A N 1
ATOM 654 C CA . ILE A 1 88 ? 0.049 3.591 -8.881 1.00 92.19 88 ILE A CA 1
ATOM 655 C C . ILE A 1 88 ? -1.069 2.848 -8.131 1.00 92.19 88 ILE A C 1
ATOM 657 O O . ILE A 1 88 ? -2.171 2.741 -8.681 1.00 92.19 88 ILE A O 1
ATOM 661 N N . PRO A 1 89 ? -0.830 2.351 -6.903 1.00 92.19 89 PRO A N 1
ATOM 662 C CA . PRO A 1 89 ? -1.871 1.696 -6.125 1.00 92.19 89 PRO A CA 1
ATOM 663 C C . PRO A 1 89 ? -2.835 2.689 -5.475 1.00 92.19 89 PRO A C 1
ATO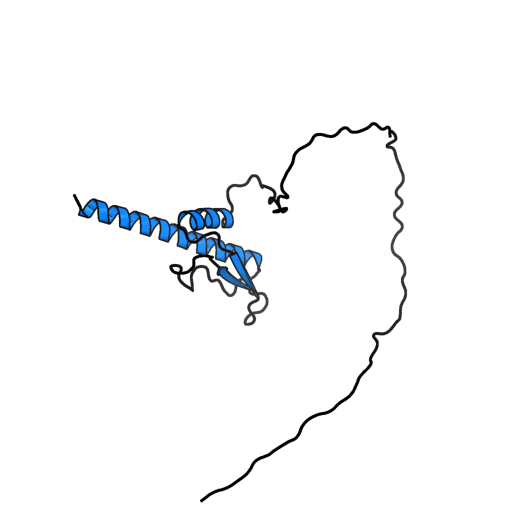M 665 O O . PRO A 1 89 ? -2.451 3.768 -5.016 1.00 92.19 89 PRO A O 1
ATOM 668 N N . GLU A 1 90 ? -4.086 2.262 -5.361 1.00 93.81 90 GLU A N 1
ATOM 669 C CA . GLU A 1 90 ? -5.097 2.870 -4.502 1.00 93.81 90 GLU A CA 1
ATOM 670 C C . GLU A 1 90 ? -5.158 2.131 -3.159 1.00 93.81 90 GLU A C 1
ATOM 672 O O . GLU A 1 90 ? -4.874 0.937 -3.078 1.00 93.81 90 GLU A O 1
ATOM 677 N N . TYR A 1 91 ? -5.525 2.835 -2.088 1.00 93.81 91 TYR A N 1
ATOM 678 C CA . TYR A 1 91 ? -5.592 2.263 -0.743 1.00 93.81 91 TYR A CA 1
ATOM 679 C C . TYR A 1 91 ? -7.046 2.126 -0.314 1.00 93.81 91 TYR A C 1
ATOM 681 O O . TYR A 1 91 ? -7.733 3.121 -0.077 1.00 93.81 91 TYR A O 1
ATOM 689 N N . TYR A 1 92 ? -7.512 0.886 -0.202 1.00 94.38 92 TYR A N 1
ATOM 690 C CA . TYR A 1 92 ? -8.848 0.591 0.291 1.00 94.38 92 TYR A CA 1
ATOM 691 C C . TYR A 1 92 ? -8.775 0.271 1.779 1.00 94.38 92 TYR A C 1
ATOM 693 O O . TYR A 1 92 ? -8.205 -0.748 2.164 1.00 94.38 92 TYR A O 1
ATOM 701 N N . ILE A 1 93 ? -9.335 1.160 2.602 1.00 94.94 93 ILE A N 1
ATOM 702 C CA . ILE A 1 93 ? -9.331 1.065 4.064 1.00 94.94 93 ILE A CA 1
ATOM 703 C C . ILE A 1 93 ? -10.775 1.035 4.552 1.00 94.94 93 ILE A C 1
ATOM 705 O O . ILE A 1 93 ? -11.535 1.970 4.289 1.00 94.94 93 ILE A O 1
ATOM 709 N N . GLU A 1 94 ? -11.134 -0.008 5.288 1.00 94.69 94 GLU A N 1
ATOM 710 C CA . GLU A 1 94 ? -12.471 -0.202 5.841 1.00 94.69 94 GLU A CA 1
ATOM 711 C C . GLU A 1 94 ? -12.400 -0.540 7.331 1.00 94.69 94 GLU A C 1
ATOM 713 O O . GLU A 1 94 ? -11.383 -1.021 7.838 1.00 94.69 94 GLU A O 1
ATOM 718 N N . GLN A 1 95 ? -13.480 -0.242 8.047 1.00 93.44 95 GLN A N 1
ATOM 719 C CA . GLN A 1 95 ? -13.595 -0.624 9.446 1.00 93.44 95 GLN A CA 1
ATOM 720 C C . GLN A 1 95 ? -13.781 -2.141 9.538 1.00 93.44 95 GLN A C 1
ATOM 722 O O . GLN A 1 95 ? -14.511 -2.744 8.747 1.00 93.44 95 GLN A O 1
ATOM 727 N N . ASP A 1 96 ? -13.094 -2.755 10.491 1.00 89.38 96 ASP A N 1
ATOM 728 C CA . ASP A 1 96 ? -13.269 -4.166 10.787 1.00 89.38 96 ASP A CA 1
ATOM 729 C C . ASP A 1 96 ? -14.534 -4.345 11.643 1.00 89.38 96 ASP A C 1
ATOM 731 O O . ASP A 1 96 ? -14.722 -3.671 12.655 1.00 89.38 96 ASP A O 1
ATOM 735 N N . ASN A 1 97 ? -15.429 -5.232 11.208 1.00 83.81 97 ASN A N 1
ATOM 736 C CA . ASN A 1 97 ? -16.687 -5.499 11.908 1.00 83.81 97 ASN A CA 1
ATOM 737 C C . ASN A 1 97 ? -16.506 -6.496 13.062 1.00 83.81 97 ASN A C 1
ATOM 739 O O . ASN A 1 97 ? -17.422 -6.667 13.864 1.00 83.81 97 ASN A O 1
ATOM 743 N N . GLU A 1 98 ? -15.355 -7.169 13.147 1.00 80.19 98 GLU A N 1
ATOM 744 C CA . GLU A 1 98 ? -15.087 -8.157 14.194 1.00 80.19 98 GLU A CA 1
ATOM 745 C C . GLU A 1 98 ? -14.593 -7.522 15.499 1.00 80.19 98 GLU A C 1
ATOM 747 O O . GLU A 1 98 ? -14.779 -8.088 16.578 1.00 80.19 98 GLU A O 1
ATOM 752 N N . LYS A 1 99 ? -13.959 -6.348 15.417 1.00 78.38 99 LYS A N 1
ATOM 753 C CA . LYS A 1 99 ? -13.303 -5.677 16.545 1.00 78.38 99 LYS A CA 1
ATOM 754 C C . LYS A 1 99 ? -13.587 -4.178 16.508 1.00 78.38 99 LYS A C 1
ATOM 756 O O . LYS A 1 99 ? -13.254 -3.493 15.541 1.00 78.38 99 LYS A O 1
ATOM 761 N N . GLU A 1 100 ? -14.161 -3.669 17.595 1.00 84.12 100 GLU A N 1
ATOM 762 C CA . GLU A 1 100 ? -14.467 -2.246 17.760 1.00 84.12 100 GLU A CA 1
ATOM 763 C C . GLU A 1 100 ? -13.202 -1.383 17.596 1.00 84.12 100 GLU A C 1
ATOM 765 O O . GLU A 1 100 ? -12.110 -1.774 18.012 1.00 84.12 100 GLU A O 1
ATOM 770 N N . ASP A 1 101 ? -13.342 -0.236 16.926 1.00 87.00 101 ASP A N 1
ATOM 771 C CA . ASP A 1 101 ? -12.269 0.728 16.624 1.00 87.00 101 ASP A CA 1
ATOM 772 C C . ASP A 1 101 ? -11.059 0.211 15.827 1.00 87.00 101 ASP A C 1
ATOM 774 O O . ASP A 1 101 ? -10.043 0.908 15.692 1.00 87.00 101 ASP A O 1
ATOM 778 N N . THR A 1 102 ? -11.161 -0.978 15.234 1.00 93.62 102 THR A N 1
ATOM 779 C CA . THR A 1 102 ? -10.109 -1.506 14.366 1.00 93.62 102 THR A CA 1
ATOM 780 C C . THR A 1 102 ? -10.445 -1.370 12.888 1.00 93.62 102 THR A C 1
ATOM 782 O O . THR A 1 102 ? -11.597 -1.277 12.466 1.00 93.62 102 THR A O 1
ATOM 785 N N . TRP A 1 103 ? -9.388 -1.298 12.094 1.00 94.06 103 TRP A N 1
ATOM 786 C CA . TRP A 1 103 ? -9.425 -1.044 10.668 1.00 94.06 103 TRP A CA 1
ATOM 787 C C . TRP A 1 103 ? -8.596 -2.099 9.957 1.00 94.06 103 TRP A C 1
ATOM 789 O O . TRP A 1 103 ? -7.558 -2.549 10.458 1.00 94.06 103 TRP A O 1
ATOM 799 N N . LYS A 1 104 ? -9.044 -2.441 8.757 1.00 94.31 104 LYS A N 1
ATOM 800 C CA . LYS A 1 104 ? -8.320 -3.277 7.812 1.00 94.31 104 LYS A CA 1
ATOM 801 C C . LYS A 1 104 ? -8.103 -2.520 6.515 1.00 94.31 104 LYS A C 1
ATOM 803 O O . LYS A 1 104 ? -8.849 -1.600 6.171 1.00 94.31 104 LYS A O 1
ATOM 808 N N . GLY A 1 105 ? -7.046 -2.883 5.813 1.00 94.75 105 GLY A N 1
ATOM 809 C CA . GLY A 1 105 ? -6.630 -2.189 4.613 1.00 94.75 105 GLY A CA 1
ATOM 810 C C . GLY A 1 105 ? -5.964 -3.119 3.624 1.00 94.75 105 GLY A C 1
ATOM 811 O O . GLY A 1 105 ? -5.317 -4.086 4.017 1.00 94.75 105 GLY A O 1
ATOM 812 N N . ARG A 1 106 ? -6.113 -2.807 2.338 1.00 95.19 106 ARG A N 1
ATOM 813 C CA . ARG A 1 106 ? -5.394 -3.480 1.257 1.00 95.19 106 ARG A CA 1
ATOM 814 C C . ARG A 1 106 ? -5.059 -2.509 0.125 1.00 95.19 106 ARG A C 1
ATOM 816 O O . ARG A 1 106 ? -5.807 -1.545 -0.090 1.00 95.19 106 ARG A O 1
ATOM 823 N N . PRO A 1 107 ? -3.968 -2.749 -0.611 1.00 94.50 107 PRO A N 1
ATOM 824 C CA . PRO A 1 107 ? -3.684 -2.010 -1.825 1.00 94.50 107 PRO A CA 1
ATOM 825 C C . PRO A 1 107 ? -4.502 -2.564 -2.998 1.00 94.50 107 PRO A C 1
ATOM 827 O O . PRO A 1 107 ? -4.809 -3.752 -3.062 1.00 94.50 107 PRO A O 1
ATOM 830 N N . ILE A 1 108 ? -4.839 -1.699 -3.948 1.00 92.12 108 ILE A N 1
ATOM 831 C CA . ILE A 1 108 ? -5.488 -2.059 -5.207 1.00 92.12 108 ILE A CA 1
ATOM 832 C C . ILE A 1 108 ? -4.612 -1.532 -6.336 1.00 92.12 108 ILE A C 1
ATOM 834 O O . ILE A 1 108 ? -4.462 -0.323 -6.501 1.00 92.12 108 ILE A O 1
ATOM 838 N N . PHE A 1 109 ? -4.026 -2.438 -7.112 1.00 90.31 109 PHE A N 1
ATOM 839 C CA . PHE A 1 109 ? -3.210 -2.087 -8.270 1.00 90.31 109 PHE A CA 1
ATOM 840 C C . PHE A 1 109 ? -4.026 -2.185 -9.552 1.00 90.31 109 PHE A C 1
ATOM 842 O O . PHE A 1 109 ? -4.894 -3.041 -9.688 1.00 90.31 109 PHE A O 1
ATOM 849 N N . ARG A 1 110 ? -3.703 -1.337 -10.534 1.00 86.12 110 ARG A N 1
ATOM 850 C CA . ARG A 1 110 ? -4.269 -1.458 -11.889 1.00 86.12 110 ARG A CA 1
ATOM 851 C C . ARG A 1 110 ? -3.774 -2.705 -12.617 1.00 86.12 110 ARG A C 1
ATOM 853 O O . ARG A 1 110 ? -4.469 -3.216 -13.491 1.00 86.12 110 ARG A O 1
ATOM 860 N N . HIS A 1 111 ? -2.563 -3.149 -12.292 1.00 84.19 111 HIS A N 1
ATOM 861 C CA . HIS A 1 111 ? -1.924 -4.314 -12.889 1.00 84.19 111 HIS A CA 1
ATOM 862 C C . HIS A 1 111 ? -1.490 -5.272 -11.776 1.00 84.19 111 HIS A C 1
ATOM 864 O O . HIS A 1 111 ? -0.337 -5.283 -11.356 1.00 84.19 111 HIS A O 1
ATOM 870 N N . ASP A 1 112 ? -2.441 -6.056 -11.277 1.00 77.06 112 ASP A N 1
ATOM 871 C CA . ASP A 1 112 ? -2.303 -6.950 -10.122 1.00 77.06 112 ASP A CA 1
ATOM 872 C C . ASP A 1 112 ? -1.898 -8.390 -10.478 1.00 77.06 112 ASP A C 1
ATOM 874 O O . ASP A 1 112 ? -1.536 -9.156 -9.595 1.00 77.06 112 ASP A O 1
ATOM 878 N N . GLY A 1 113 ? -1.860 -8.768 -11.759 1.00 78.06 113 GLY A N 1
ATOM 879 C CA . GLY A 1 113 ? -1.662 -10.164 -12.188 1.00 78.06 113 GLY A CA 1
ATOM 880 C C . GLY A 1 113 ? -0.341 -10.854 -11.793 1.00 78.06 113 GLY A C 1
ATOM 881 O O . GLY A 1 113 ? -0.170 -12.035 -12.082 1.00 78.06 113 GLY A O 1
ATOM 882 N N . ARG A 1 114 ? 0.612 -10.151 -11.167 1.00 81.25 114 ARG A N 1
ATOM 883 C CA . ARG A 1 114 ? 1.829 -10.743 -10.565 1.00 81.25 114 ARG A CA 1
ATOM 884 C C . ARG A 1 114 ? 2.002 -10.395 -9.084 1.00 81.25 114 ARG A C 1
ATOM 886 O O . ARG A 1 114 ? 3.027 -10.731 -8.497 1.00 81.25 114 ARG A O 1
ATOM 893 N N . ILE A 1 115 ? 1.041 -9.690 -8.503 1.00 87.00 115 ILE A N 1
ATOM 894 C CA . ILE A 1 115 ? 1.077 -9.248 -7.116 1.00 87.00 115 ILE A CA 1
ATOM 895 C C . ILE A 1 115 ? 0.362 -10.311 -6.272 1.00 87.00 115 ILE A C 1
ATOM 897 O O . ILE A 1 115 ? -0.747 -10.708 -6.626 1.00 87.00 115 ILE A O 1
ATOM 901 N N . PRO A 1 116 ? 0.967 -10.802 -5.178 1.00 88.62 116 PRO A N 1
ATOM 902 C CA . PRO A 1 116 ? 0.292 -11.729 -4.274 1.00 88.62 116 PRO A CA 1
ATOM 903 C C . PRO A 1 116 ? -0.970 -11.102 -3.660 1.00 88.62 116 PRO A C 1
ATOM 905 O O . PRO A 1 116 ? -0.942 -9.934 -3.282 1.00 88.62 116 PRO A O 1
ATOM 908 N N . GLU A 1 117 ? -2.044 -11.880 -3.497 1.00 85.50 117 GLU A N 1
ATOM 909 C CA . GLU A 1 117 ? -3.317 -11.387 -2.933 1.00 85.50 117 GLU A CA 1
ATOM 910 C C . GLU A 1 117 ? -3.168 -10.853 -1.497 1.00 85.50 117 GLU A C 1
ATOM 912 O O . GLU A 1 117 ? -3.782 -9.850 -1.141 1.00 85.50 117 GLU A O 1
ATOM 917 N N . ASP A 1 118 ? -2.282 -11.458 -0.703 1.00 87.88 118 ASP A N 1
ATOM 918 C CA . ASP A 1 118 ? -2.000 -11.046 0.679 1.00 87.88 118 ASP A CA 1
ATOM 919 C C . ASP A 1 118 ? -0.990 -9.881 0.776 1.00 87.88 118 ASP A C 1
ATOM 921 O O . ASP A 1 118 ? -0.583 -9.471 1.869 1.00 87.88 118 ASP A O 1
ATOM 925 N N . MET A 1 119 ? -0.532 -9.337 -0.357 1.00 89.38 119 MET A N 1
ATOM 926 C CA . MET A 1 119 ? 0.484 -8.287 -0.375 1.00 89.38 119 MET A CA 1
ATOM 927 C C . MET A 1 119 ? -0.094 -6.964 0.130 1.00 89.38 119 MET A C 1
ATOM 929 O O . MET A 1 119 ? -1.023 -6.401 -0.446 1.00 89.38 119 MET A O 1
ATOM 933 N N . GLY A 1 120 ? 0.484 -6.440 1.212 1.00 89.81 120 GLY A N 1
ATOM 934 C CA . GLY A 1 120 ? 0.056 -5.162 1.779 1.00 89.81 120 GLY A CA 1
ATOM 935 C C . GLY A 1 120 ? -1.250 -5.226 2.567 1.00 89.81 120 GLY A C 1
ATOM 936 O O . GLY A 1 120 ? -1.743 -4.176 2.972 1.00 89.81 120 GLY A O 1
ATOM 937 N N . VAL A 1 121 ? -1.812 -6.415 2.800 1.00 93.62 121 VAL A N 1
ATOM 938 C CA . VAL A 1 121 ? -3.020 -6.571 3.616 1.00 93.62 121 VAL A CA 1
ATOM 939 C C . VAL A 1 121 ? -2.677 -6.361 5.091 1.00 93.62 121 VAL A C 1
ATOM 941 O O . VAL A 1 121 ? -1.715 -6.929 5.613 1.00 93.62 121 VAL A O 1
ATOM 944 N N . VAL A 1 122 ? -3.456 -5.518 5.768 1.00 93.56 122 VAL A N 1
ATOM 945 C CA . VAL A 1 122 ? -3.344 -5.267 7.212 1.00 93.56 122 VAL A CA 1
ATOM 946 C C . VAL A 1 122 ? -4.713 -5.37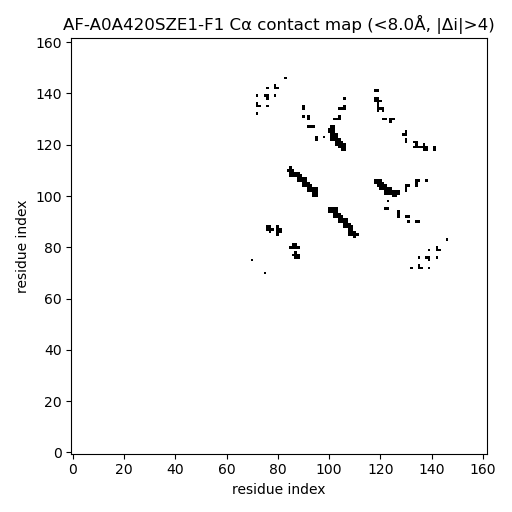9 7.865 1.00 93.56 122 VAL A C 1
ATOM 948 O O . VAL A 1 122 ? -5.716 -4.968 7.285 1.00 93.56 122 VAL A O 1
ATOM 951 N N . GLU A 1 123 ? -4.751 -5.891 9.091 1.00 93.31 123 GLU A N 1
ATOM 952 C CA . GLU A 1 123 ? -5.981 -6.113 9.855 1.00 93.31 123 GLU A CA 1
ATOM 953 C C . GLU A 1 123 ? -5.771 -5.759 11.330 1.00 93.31 123 GLU A C 1
ATOM 955 O O . GLU A 1 123 ? -4.642 -5.757 11.830 1.00 93.31 123 GLU A O 1
ATOM 960 N N . GLY A 1 124 ? -6.857 -5.449 12.045 1.00 92.06 124 GLY A N 1
ATOM 961 C CA . GLY A 1 124 ? -6.804 -5.164 13.480 1.00 92.06 124 GLY A CA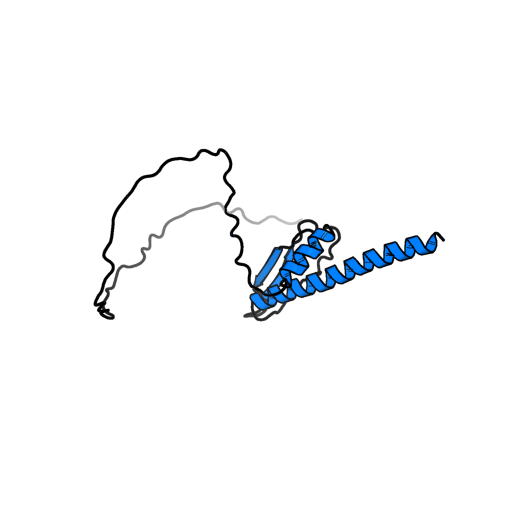 1
ATOM 962 C C . GLY A 1 124 ? -6.057 -3.877 13.852 1.00 92.06 124 GLY A C 1
ATOM 963 O O . GLY A 1 124 ? -5.541 -3.770 14.966 1.00 92.06 124 GLY A O 1
ATOM 964 N N . ILE A 1 125 ? -5.963 -2.899 12.944 1.00 93.69 125 ILE A N 1
ATOM 965 C CA . ILE A 1 125 ? -5.212 -1.663 13.189 1.00 93.69 125 ILE A CA 1
ATOM 966 C C . ILE A 1 125 ? -6.096 -0.615 13.858 1.00 93.69 125 ILE A C 1
ATOM 968 O O . ILE A 1 125 ? -7.129 -0.225 13.324 1.00 93.69 125 ILE A O 1
ATOM 972 N N . VAL A 1 126 ? -5.656 -0.092 15.001 1.00 93.12 126 VAL A N 1
ATOM 973 C CA . VAL A 1 126 ? -6.336 1.025 15.667 1.00 93.12 126 VAL A CA 1
ATOM 974 C C . VAL A 1 126 ? -6.030 2.325 14.921 1.00 93.12 126 VAL A C 1
ATOM 976 O O . VAL A 1 126 ? -4.895 2.812 14.924 1.00 93.12 126 VAL A O 1
ATOM 979 N N . GLY A 1 127 ? -7.062 2.882 14.288 1.00 91.50 127 GLY A N 1
ATOM 980 C CA . GLY A 1 127 ? -7.013 4.135 13.541 1.00 91.50 127 GLY A CA 1
ATOM 981 C C . GLY A 1 127 ? -6.828 3.972 12.028 1.00 91.50 127 GLY A C 1
ATOM 982 O O . GLY A 1 127 ? -5.844 3.411 11.545 1.00 91.50 127 GLY A O 1
ATOM 983 N N . ARG A 1 128 ? -7.744 4.586 11.268 1.00 92.06 128 ARG A N 1
ATOM 984 C CA . ARG A 1 128 ? -7.781 4.563 9.797 1.00 92.06 128 ARG A CA 1
ATOM 985 C C . ARG A 1 128 ? -6.478 5.023 9.139 1.00 92.06 128 ARG A C 1
ATOM 987 O O . ARG A 1 128 ? -5.961 4.347 8.258 1.00 92.06 128 ARG A O 1
ATOM 994 N N . GLN A 1 129 ? -5.942 6.167 9.569 1.00 92.50 129 GLN A N 1
ATOM 995 C CA . GLN A 1 129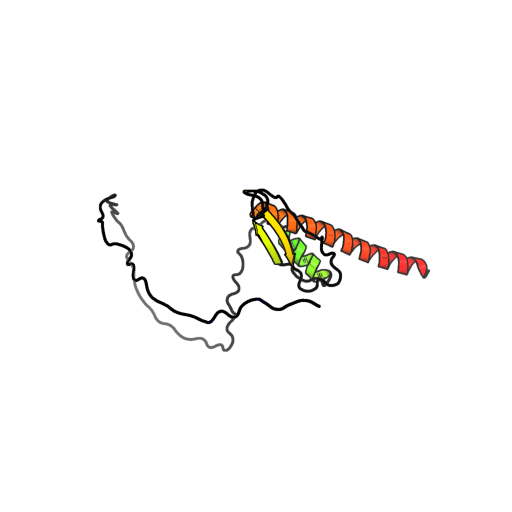 ? -4.729 6.735 8.969 1.00 92.50 129 GLN A CA 1
ATOM 996 C C . GLN A 1 129 ? -3.508 5.841 9.210 1.00 92.50 129 GLN A C 1
ATOM 998 O O . GLN A 1 129 ? -2.661 5.693 8.335 1.00 92.50 129 GLN A O 1
ATOM 1003 N N . LYS A 1 130 ? -3.439 5.206 10.385 1.00 93.50 130 LYS A N 1
ATOM 1004 C CA . LYS A 1 130 ? -2.376 4.256 10.706 1.00 93.50 130 LYS A CA 1
ATOM 1005 C C . LYS A 1 130 ? -2.476 3.003 9.837 1.00 93.50 130 LYS A C 1
ATOM 1007 O O . LYS A 1 130 ? -1.450 2.535 9.360 1.00 93.50 130 LYS A O 1
ATOM 1012 N N . ALA A 1 131 ? -3.690 2.503 9.594 1.00 94.44 131 ALA A N 1
ATOM 1013 C CA . ALA A 1 131 ? -3.913 1.379 8.686 1.00 94.44 131 ALA A CA 1
ATOM 1014 C C . ALA A 1 131 ? -3.418 1.707 7.271 1.00 94.44 131 ALA A C 1
ATOM 1016 O O . ALA A 1 131 ? -2.654 0.937 6.705 1.00 94.44 131 ALA A O 1
ATOM 1017 N N . GLU A 1 132 ? -3.763 2.881 6.739 1.00 94.06 132 GLU A N 1
ATOM 1018 C CA . GLU A 1 132 ? -3.308 3.317 5.412 1.00 94.06 132 GLU A CA 1
ATOM 1019 C C . GLU A 1 132 ? -1.779 3.398 5.302 1.00 94.06 132 GLU A C 1
ATOM 1021 O O . GLU A 1 132 ? -1.203 2.892 4.339 1.00 94.06 132 GLU A O 1
ATOM 1026 N N . ILE A 1 133 ? -1.115 3.994 6.298 1.00 93.88 133 ILE A N 1
ATOM 1027 C CA . ILE A 1 133 ? 0.352 4.093 6.325 1.00 93.88 133 ILE A CA 1
ATOM 1028 C C . ILE A 1 133 ? 0.982 2.697 6.351 1.00 93.88 133 ILE A C 1
ATOM 1030 O O . ILE A 1 133 ? 1.894 2.437 5.571 1.00 93.88 133 ILE A O 1
ATOM 1034 N N . LEU A 1 134 ? 0.468 1.786 7.183 1.00 95.06 134 LEU A N 1
ATOM 1035 C CA . LEU A 1 134 ? 0.987 0.420 7.276 1.00 95.06 134 LEU A CA 1
ATOM 1036 C C . LEU A 1 134 ? 0.799 -0.369 5.976 1.00 95.06 134 LEU A C 1
ATOM 1038 O O . LEU A 1 134 ? 1.709 -1.095 5.578 1.00 95.06 134 LEU A O 1
ATOM 1042 N N . VAL A 1 135 ? -0.337 -0.201 5.287 1.00 95.50 135 VAL A N 1
ATOM 1043 C CA . VAL A 1 135 ? -0.527 -0.771 3.942 1.00 95.50 135 VAL A CA 1
ATOM 1044 C C . VAL A 1 135 ? 0.552 -0.237 3.001 1.00 95.50 135 VAL A C 1
ATOM 1046 O O . VAL A 1 135 ? 1.216 -1.015 2.322 1.00 95.50 135 VAL A O 1
ATOM 1049 N N . ALA A 1 136 ? 0.767 1.082 2.971 1.00 94.44 136 ALA A N 1
ATOM 1050 C CA . ALA A 1 136 ? 1.761 1.696 2.095 1.00 94.44 136 ALA A CA 1
ATOM 1051 C C . ALA A 1 136 ? 3.194 1.223 2.397 1.00 94.44 136 ALA A C 1
ATOM 1053 O O . ALA A 1 136 ? 3.951 0.954 1.467 1.00 94.44 136 ALA A O 1
ATOM 1054 N N . GLU A 1 137 ? 3.561 1.074 3.669 1.00 95.31 137 GLU A N 1
ATOM 1055 C CA . GLU A 1 137 ? 4.868 0.550 4.082 1.00 95.31 137 GLU A CA 1
ATOM 1056 C C . GLU A 1 137 ? 5.061 -0.907 3.655 1.00 95.31 137 GLU A C 1
ATOM 1058 O O . GLU A 1 137 ? 6.095 -1.246 3.081 1.00 95.31 137 GLU A O 1
ATOM 1063 N N . LYS A 1 138 ? 4.051 -1.758 3.868 1.00 95.06 138 LYS A N 1
ATOM 1064 C CA . LYS A 1 138 ? 4.084 -3.166 3.447 1.00 95.06 138 LYS A CA 1
ATOM 1065 C C . LYS A 1 138 ? 4.209 -3.312 1.934 1.00 95.06 138 LYS A C 1
ATOM 1067 O O . LYS A 1 138 ? 4.943 -4.172 1.450 1.00 95.06 138 LYS A O 1
ATOM 1072 N N . VAL A 1 139 ? 3.518 -2.450 1.195 1.00 94.38 139 VAL A N 1
ATOM 1073 C CA . VAL A 1 139 ? 3.629 -2.382 -0.262 1.00 94.38 139 VAL A CA 1
ATOM 1074 C C . VAL A 1 139 ? 5.029 -1.962 -0.691 1.00 94.38 139 VAL A C 1
ATOM 1076 O O . VAL A 1 139 ? 5.594 -2.578 -1.592 1.00 94.38 139 VAL A O 1
ATOM 1079 N N . LEU A 1 140 ? 5.597 -0.933 -0.058 1.00 94.19 140 LEU A N 1
ATOM 1080 C CA . LEU A 1 140 ? 6.944 -0.464 -0.377 1.00 94.19 140 LEU A CA 1
ATOM 1081 C C . LEU A 1 140 ? 7.982 -1.566 -0.142 1.00 94.19 140 LEU A C 1
ATOM 1083 O O . LEU A 1 140 ? 8.774 -1.847 -1.037 1.00 94.19 140 LEU A O 1
ATOM 1087 N N . GLU A 1 141 ? 7.918 -2.230 1.015 1.00 94.31 141 GLU A N 1
ATOM 1088 C CA . GLU A 1 141 ? 8.790 -3.354 1.380 1.00 94.31 141 GLU A CA 1
ATOM 1089 C C . GLU A 1 141 ? 8.751 -4.463 0.317 1.00 94.31 141 GLU A C 1
ATOM 1091 O O . GLU A 1 141 ? 9.789 -4.980 -0.107 1.00 94.31 141 GLU A O 1
ATOM 1096 N N . TRP A 1 142 ? 7.551 -4.815 -0.151 1.00 94.06 142 TRP A N 1
ATOM 1097 C CA . TRP A 1 142 ? 7.393 -5.827 -1.189 1.00 94.06 142 TRP A CA 1
ATOM 1098 C C . TRP A 1 142 ? 7.952 -5.369 -2.541 1.00 94.06 142 TRP A C 1
ATOM 1100 O O . TRP A 1 142 ? 8.694 -6.120 -3.176 1.00 94.06 142 TRP A O 1
ATOM 1110 N N . LEU A 1 143 ? 7.647 -4.140 -2.967 1.00 92.38 143 LEU A N 1
ATOM 1111 C CA . LEU A 1 143 ? 8.124 -3.598 -4.241 1.00 92.38 143 LEU A CA 1
ATOM 1112 C C . LEU A 1 143 ? 9.658 -3.509 -4.284 1.00 92.38 143 LEU A C 1
ATOM 1114 O O . LEU A 1 143 ? 10.256 -3.859 -5.298 1.00 92.38 143 LEU A O 1
ATOM 1118 N N . GLU A 1 144 ? 10.305 -3.085 -3.197 1.00 93.19 144 GLU A N 1
ATOM 1119 C CA . GLU A 1 144 ? 11.772 -3.019 -3.106 1.00 93.19 144 GLU A CA 1
ATOM 1120 C C . GLU A 1 144 ? 12.403 -4.415 -3.199 1.00 93.19 144 GLU A C 1
ATOM 1122 O O . GLU A 1 144 ? 13.408 -4.620 -3.889 1.00 93.19 144 GLU A O 1
ATOM 1127 N N . LYS A 1 145 ? 11.788 -5.408 -2.545 1.00 91.69 145 LYS A N 1
ATOM 1128 C CA . LYS A 1 145 ? 12.226 -6.805 -2.627 1.00 91.69 145 LYS A CA 1
ATOM 1129 C C . LYS A 1 145 ? 12.079 -7.363 -4.041 1.00 91.69 145 LYS A C 1
ATOM 1131 O O . LYS A 1 145 ? 12.977 -8.062 -4.511 1.00 91.69 145 LYS A O 1
ATOM 1136 N N . GLU A 1 146 ? 10.973 -7.063 -4.710 1.00 90.94 146 GLU A N 1
ATOM 1137 C CA . GLU A 1 146 ? 10.701 -7.533 -6.067 1.00 90.94 146 GLU A CA 1
ATOM 1138 C C . GLU A 1 146 ? 11.622 -6.854 -7.100 1.00 90.94 146 GLU A C 1
ATOM 1140 O O . GLU A 1 146 ? 12.150 -7.533 -7.983 1.00 90.94 146 GLU A O 1
ATOM 1145 N N . GLU A 1 147 ? 11.915 -5.553 -6.948 1.00 89.62 147 GLU A N 1
ATOM 1146 C CA . GLU A 1 147 ? 12.895 -4.834 -7.784 1.00 89.62 147 GLU A CA 1
ATOM 1147 C C . GLU A 1 147 ? 14.278 -5.491 -7.676 1.00 89.62 147 GLU A C 1
ATOM 1149 O O . GLU A 1 147 ? 14.912 -5.793 -8.693 1.00 89.62 147 GLU A O 1
ATOM 1154 N N . LYS A 1 148 ? 14.714 -5.796 -6.447 1.00 89.81 148 LYS A N 1
ATOM 1155 C CA . LYS A 1 148 ? 15.974 -6.502 -6.202 1.00 89.81 148 LYS A CA 1
ATOM 1156 C C . LYS A 1 148 ? 15.975 -7.907 -6.805 1.00 89.81 148 LYS A C 1
ATOM 1158 O O . LYS A 1 148 ? 16.910 -8.261 -7.517 1.00 89.81 148 LYS A O 1
ATOM 1163 N N . ASN A 1 149 ? 14.918 -8.685 -6.572 1.00 87.50 149 ASN A N 1
ATOM 1164 C CA . ASN A 1 149 ? 14.793 -10.046 -7.096 1.00 87.50 149 ASN A CA 1
ATOM 1165 C C . ASN A 1 149 ? 14.840 -10.078 -8.633 1.00 87.50 149 ASN A C 1
ATOM 1167 O O . ASN A 1 149 ? 15.404 -10.993 -9.235 1.00 87.50 149 ASN A O 1
ATOM 1171 N N . ARG A 1 150 ? 14.277 -9.059 -9.288 1.00 84.25 150 ARG A N 1
ATOM 1172 C CA . ARG A 1 150 ? 14.369 -8.895 -10.738 1.00 84.25 150 ARG A CA 1
ATOM 1173 C C . ARG A 1 150 ? 15.796 -8.543 -11.179 1.00 84.25 150 ARG A C 1
ATOM 1175 O O . ARG A 1 150 ? 16.262 -9.106 -12.166 1.00 84.25 150 ARG A O 1
ATOM 1182 N N . GLY A 1 151 ? 16.499 -7.669 -10.458 1.00 80.19 151 GLY A N 1
ATOM 1183 C CA . GLY A 1 151 ? 17.903 -7.322 -10.730 1.00 80.19 151 GLY A CA 1
ATOM 1184 C C . GLY A 1 151 ? 18.878 -8.499 -10.579 1.00 80.19 151 GLY A C 1
ATOM 1185 O O . GLY A 1 151 ? 19.732 -8.714 -11.445 1.00 80.19 151 GLY A O 1
ATOM 1186 N N . ASP A 1 152 ? 18.710 -9.303 -9.529 1.00 78.50 152 ASP A N 1
ATOM 1187 C CA . ASP A 1 152 ? 19.543 -10.483 -9.261 1.00 78.50 152 ASP A CA 1
ATOM 1188 C C . ASP A 1 152 ? 19.365 -11.554 -10.354 1.00 78.50 152 ASP A C 1
ATOM 1190 O O . ASP A 1 152 ? 20.342 -12.142 -10.823 1.00 78.50 152 ASP A O 1
ATOM 1194 N N . GLN A 1 153 ? 18.132 -11.754 -10.839 1.00 73.62 153 GLN A N 1
ATOM 1195 C CA . GLN A 1 153 ? 17.852 -12.678 -11.944 1.00 73.62 153 GLN A CA 1
ATOM 1196 C C . GLN A 1 153 ? 18.556 -12.275 -13.243 1.00 73.62 153 GLN A C 1
ATOM 1198 O O . GLN A 1 153 ? 19.126 -13.133 -13.915 1.00 73.62 153 GLN A O 1
ATOM 1203 N N . TYR A 1 154 ? 18.563 -10.985 -13.596 1.00 70.62 154 TYR A N 1
ATOM 1204 C CA . TYR A 1 154 ? 19.297 -10.531 -14.782 1.00 70.62 154 TYR A CA 1
ATOM 1205 C C . TYR A 1 154 ? 20.805 -10.744 -14.637 1.00 70.62 154 TYR A C 1
ATOM 1207 O O . TYR A 1 154 ? 21.442 -11.198 -15.585 1.00 70.62 154 TYR A O 1
ATOM 1215 N N . SER A 1 155 ? 21.359 -10.479 -13.453 1.00 73.81 155 SER A N 1
ATOM 1216 C CA . SER A 1 155 ? 22.793 -10.655 -13.189 1.00 73.81 155 SER A CA 1
ATOM 1217 C C . SER A 1 155 ? 23.205 -12.129 -13.300 1.00 73.81 155 SER A C 1
ATOM 1219 O O . SER A 1 155 ? 24.160 -12.456 -14.001 1.00 73.81 155 SER A O 1
ATOM 1221 N N . SER A 1 156 ? 22.413 -13.041 -12.725 1.00 72.69 156 SER A N 1
ATOM 1222 C CA . SER A 1 156 ? 22.666 -14.488 -12.800 1.00 72.69 156 SER A CA 1
ATOM 1223 C C . SER A 1 156 ? 22.617 -15.043 -14.228 1.00 72.69 156 SER A C 1
ATOM 1225 O O . SER A 1 156 ? 23.363 -15.973 -14.546 1.00 72.69 156 SER A O 1
ATOM 1227 N N . VAL A 1 157 ? 21.741 -14.511 -15.088 1.00 72.44 157 VAL A N 1
ATOM 1228 C CA . VAL A 1 157 ? 21.660 -14.932 -16.496 1.00 72.44 157 VAL A CA 1
ATOM 1229 C C . VAL A 1 157 ? 22.885 -14.458 -17.278 1.00 72.44 157 VAL A C 1
ATOM 1231 O O . VAL A 1 157 ? 23.391 -15.208 -18.109 1.00 72.44 157 VAL A O 1
ATOM 1234 N N . MET A 1 158 ? 23.391 -13.253 -17.002 1.00 72.06 158 MET A N 1
ATOM 1235 C CA . MET A 1 158 ? 24.571 -12.715 -17.688 1.00 72.06 158 MET A CA 1
ATOM 1236 C C . MET A 1 158 ? 25.856 -13.459 -17.291 1.00 72.06 158 MET A C 1
ATOM 1238 O O . MET A 1 158 ? 26.624 -13.838 -18.177 1.00 72.06 158 MET A O 1
ATOM 1242 N N . ASP A 1 159 ? 26.033 -13.781 -16.007 1.00 69.19 159 ASP A N 1
ATOM 1243 C CA . ASP A 1 159 ? 27.196 -14.545 -15.523 1.00 69.19 159 ASP A CA 1
ATOM 1244 C C . ASP A 1 159 ? 27.233 -15.991 -16.049 1.00 69.19 159 ASP A C 1
ATOM 1246 O O . ASP A 1 159 ? 28.306 -16.549 -16.256 1.00 69.19 159 ASP A O 1
ATOM 1250 N N . SER A 1 160 ? 26.076 -16.599 -16.333 1.00 64.19 160 SER A N 1
ATOM 1251 C CA . SER A 1 160 ? 25.997 -17.981 -16.847 1.00 64.19 160 SER A CA 1
ATOM 1252 C C . SER A 1 160 ? 26.302 -18.107 -18.349 1.00 64.19 160 SER A C 1
ATOM 1254 O O . SER A 1 160 ? 26.260 -19.210 -18.893 1.00 64.19 160 SER A O 1
ATOM 1256 N N . THR A 1 161 ? 26.565 -16.990 -19.035 1.00 63.22 161 THR A N 1
ATOM 1257 C CA . THR A 1 161 ? 26.848 -16.947 -20.483 1.00 63.22 161 THR A CA 1
ATOM 1258 C C . THR A 1 161 ? 28.291 -16.561 -20.828 1.00 63.22 161 THR A C 1
ATOM 1260 O O . THR A 1 161 ? 28.595 -16.415 -22.013 1.00 63.22 161 THR A O 1
ATOM 1263 N N . SER A 1 162 ? 29.167 -16.414 -19.824 1.00 52.12 162 SER A N 1
ATOM 1264 C CA . SER A 1 162 ? 30.616 -16.188 -19.998 1.00 52.12 162 SER A CA 1
ATOM 1265 C C . SER A 1 162 ? 31.442 -17.465 -19.884 1.00 52.12 162 SER A C 1
ATOM 1267 O O . SER A 1 162 ? 31.056 -18.360 -19.101 1.00 52.12 162 SER A O 1
#

Organism: Gibberella intermedia (NCBI:txid948311)

Sequence (162 aa):
MHALRYLRMEEPVPRGSKRAPPSTQESPAHARIKTEEDNSDGGVFMATPLRSGDHSVPTSTPLASAPTQGPTVRERVAGLGERMGFGIPEYYIEQDNEKEDTWKGRPIFRHDGRIPEDMGVVEGIVGRQKAEILVAEKVLEWLEKEEKNRGDQYSSVMDSTS

Mean predicted aligned error: 19.53 Å

pLDDT: mean 70.77, std 21.08, range [33.38, 95.5]

Secondary structure (DSSP, 8-state):
-------------------PPPP----------------------------------------PPPPSSPPPHHHHHHHHHHHHTS-PPEEEEEE-SSSTTEEEEEEE-SS-TTS-TTTT-EEEEESHHHHHHHHHHHHHHHHHHHHHHHHHHHHHHHHTT-

Radius of gyration: 31.52 Å; Cα contacts (8 Å, |Δi|>4): 137; chains: 1; bounding box: 82×99×51 Å

Nearest PDB structures (foldseek):
  1x47-assembly1_A  TM=6.100E-01  e=2.062E-01  Homo sapiens
  9asq-assembly1_B  TM=6.191E-01  e=4.974E-01  Homo sapiens
  9asm-assembly1_B  TM=6.117E-01  e=9.934E-01  Homo sapiens
  3gw6-assembly2_E  TM=1.317E-01  e=4.220E+00  Escherichia phage K1F

Solvent-accessible surface area (backbone atoms only — not comparable to full-atom values): 10901 Å² total; per-residue (Å²): 135,85,85,86,89,86,83,92,78,85,82,87,91,84,82,89,77,92,77,83,84,81,85,87,80,85,87,86,88,85,80,91,78,88,80,79,86,80,88,87,85,82,88,81,88,83,84,87,83,91,82,88,79,82,84,76,87,74,78,83,67,81,77,74,80,83,67,102,60,78,82,47,62,62,54,49,34,31,58,51,24,45,76,73,64,29,35,59,63,45,80,52,72,46,76,41,89,90,43,88,77,18,15,27,21,34,62,45,50,83,48,45,93,86,57,63,90,73,54,20,56,43,68,78,25,70,40,66,70,54,25,53,51,52,21,37,49,44,40,37,56,49,52,54,50,49,54,48,55,54,52,53,52,54,52,55,56,57,63,73,72,112